Protein AF-A0A086K484-F1 (afdb_monomer_lite)

Foldseek 3Di:
DDDDDDDPPPPPDPDDDPVDPLSCVVVDDPVCVVVVVVVVVVVVVVVVVCVVVVPPDPPPDDPLVVVVVVDPDVVVSVVVVVVVVVVVVVVVVVVVVVVVCVDPPDPPVVVVVVVVVVVVVVVVVVVVVVVVVVVVVVVVVVVCVVPPDPPVPDPPDD

Sequence (158 aa):
MQALRRGAAIPSRLLPRRDSWMSLAPFVAPNNAAAWRKLRDGAQEVQTVIERQSTPGKPQQIDWAKWESQIAHKDILNCLKTFYTNQVQILDRALGALETAKTPAPCEGAEKGWALFDAALSACAKSVEKSEELLSNGARALWVSCSNPPVWKVNTNE

InterPro domains:
  IPR036228 ATP synthase, F0 complex, subunit D superfamily, mitochondrial [G3DSA:6.10.280.70] (12-140)
  IPR036228 ATP synthase, F0 complex, subunit D superfamily, mitochondrial [SSF161065] (20-87)

pLDDT: mean 72.72, std 15.93, range [29.75, 91.12]

Secondary structure (DSSP, 8-state):
-----------S--S--TT-GGGGGGG--GGGHHHHHHHHHHHHHHHHHHHHHHS-PPP----HHHHHHH-S-HHHHHHHHHHHHHHHHHHHHHHHHHHHH-S----HHHHHHHHHHHHHHHHHHHHHHHHHHHHHHHHHHHHHHHHSPPGGG-----

Organism: NCBI:txid1130820

Radius of gyration: 33.29 Å; chains: 1; bounding box: 82×36×101 Å

Structure (mmCIF, N/CA/C/O backbone):
data_AF-A0A086K484-F1
#
_entry.id   AF-A0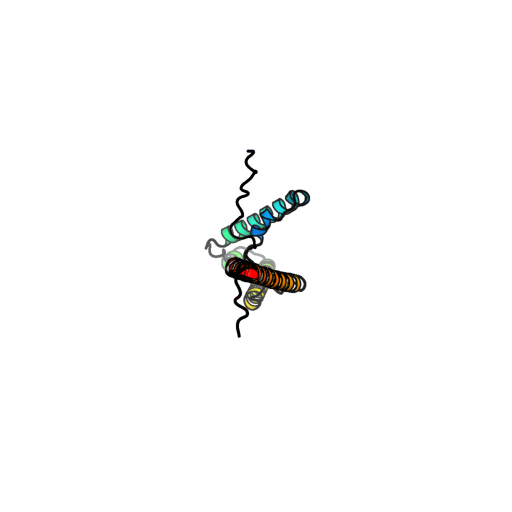A086K484-F1
#
loop_
_atom_site.group_PDB
_atom_site.id
_atom_site.type_symbol
_atom_site.label_atom_id
_atom_site.label_alt_id
_atom_site.label_comp_id
_atom_site.label_asym_id
_atom_site.label_entity_id
_atom_site.label_seq_id
_atom_site.pdbx_PDB_ins_code
_atom_site.Cartn_x
_atom_site.Cartn_y
_atom_site.Cartn_z
_atom_site.occupancy
_atom_site.B_iso_or_equiv
_atom_site.auth_seq_id
_atom_site.auth_comp_id
_atom_site.auth_asym_id
_atom_site.auth_atom_id
_atom_site.pdbx_PDB_model_num
ATOM 1 N N . MET A 1 1 ? 52.200 2.742 -14.129 1.00 34.19 1 MET A N 1
ATOM 2 C CA . MET A 1 1 ?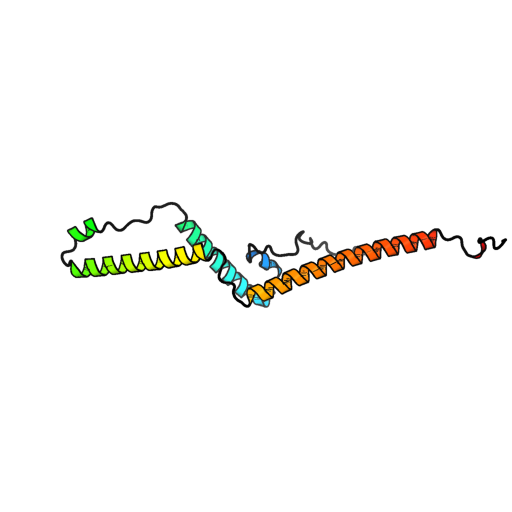 51.015 1.869 -13.995 1.00 34.19 1 MET A CA 1
ATOM 3 C C . MET A 1 1 ? 50.210 2.297 -12.776 1.00 34.19 1 MET A C 1
ATOM 5 O O . MET A 1 1 ? 50.541 1.904 -11.668 1.00 34.19 1 MET A O 1
ATOM 9 N N . GLN A 1 2 ? 49.212 3.163 -12.961 1.00 29.75 2 GLN A N 1
ATOM 10 C CA . GLN A 1 2 ? 48.283 3.556 -11.897 1.00 29.75 2 GLN A CA 1
ATOM 11 C C . GLN A 1 2 ? 46.998 2.744 -12.054 1.00 29.75 2 GLN A C 1
ATOM 13 O O . GLN A 1 2 ? 46.338 2.819 -13.088 1.00 29.75 2 GLN A O 1
ATOM 18 N N . ALA A 1 3 ? 46.683 1.939 -11.041 1.00 33.41 3 ALA A N 1
ATOM 19 C CA . ALA A 1 3 ? 45.469 1.142 -10.986 1.00 33.41 3 ALA A CA 1
ATOM 20 C C . ALA A 1 3 ? 44.237 2.061 -10.934 1.00 33.41 3 ALA A C 1
ATOM 22 O O . ALA A 1 3 ? 44.087 2.890 -10.031 1.00 33.41 3 ALA A O 1
ATOM 23 N N . LEU A 1 4 ? 43.360 1.917 -11.927 1.00 38.34 4 LEU A N 1
ATOM 24 C CA . LEU A 1 4 ? 42.077 2.601 -11.987 1.00 38.34 4 LEU A CA 1
ATOM 25 C C . LEU A 1 4 ? 41.145 2.057 -10.895 1.00 38.34 4 LEU A C 1
ATOM 27 O O . LEU A 1 4 ? 40.690 0.920 -10.909 1.00 38.34 4 LEU A O 1
ATOM 31 N N . ARG A 1 5 ? 40.939 2.940 -9.923 1.00 37.62 5 ARG A N 1
ATOM 32 C CA . ARG A 1 5 ? 39.839 3.101 -8.969 1.00 37.62 5 ARG A CA 1
ATOM 33 C C . ARG A 1 5 ? 38.581 2.225 -9.133 1.00 37.62 5 ARG A C 1
ATOM 35 O O . ARG A 1 5 ? 37.921 2.243 -10.161 1.00 37.62 5 ARG A O 1
ATOM 42 N N . ARG A 1 6 ? 38.137 1.774 -7.948 1.00 36.00 6 ARG A N 1
ATOM 43 C CA . ARG A 1 6 ? 36.746 1.662 -7.454 1.00 36.00 6 ARG A CA 1
ATOM 44 C C . ARG A 1 6 ? 35.878 0.570 -8.084 1.00 36.00 6 ARG A C 1
ATOM 46 O O . ARG A 1 6 ? 35.074 0.820 -8.972 1.00 36.00 6 ARG A O 1
ATOM 53 N N . GLY A 1 7 ? 35.902 -0.595 -7.439 1.00 33.97 7 GLY A N 1
ATOM 54 C CA . GLY A 1 7 ? 34.720 -1.445 -7.350 1.00 33.97 7 GLY A CA 1
ATOM 55 C C . GLY A 1 7 ? 33.635 -0.727 -6.545 1.00 33.97 7 GLY A C 1
ATOM 56 O O . GLY A 1 7 ? 33.612 -0.797 -5.319 1.00 33.97 7 GLY A O 1
ATOM 57 N N . ALA A 1 8 ? 32.749 -0.007 -7.230 1.00 37.19 8 ALA A N 1
ATOM 58 C CA . ALA A 1 8 ? 31.399 0.161 -6.722 1.00 37.19 8 ALA A CA 1
ATOM 59 C C . ALA A 1 8 ? 30.748 -1.218 -6.845 1.00 37.19 8 ALA A C 1
ATOM 61 O O . ALA A 1 8 ? 30.599 -1.726 -7.955 1.00 37.19 8 ALA A O 1
ATOM 62 N N . ALA A 1 9 ? 30.444 -1.860 -5.717 1.00 38.78 9 ALA A N 1
ATOM 63 C CA . ALA A 1 9 ? 29.639 -3.070 -5.713 1.00 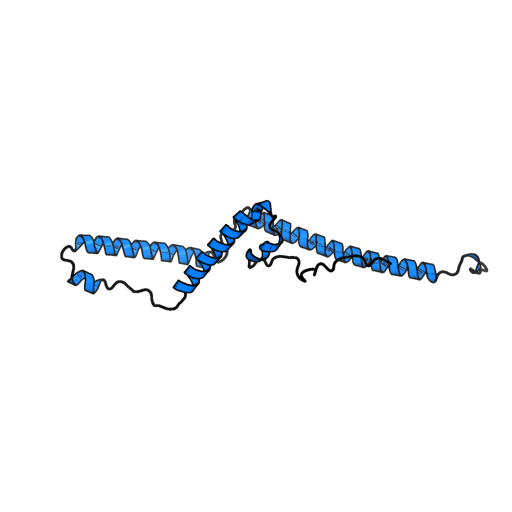38.78 9 ALA A CA 1
ATOM 64 C C . ALA A 1 9 ? 28.309 -2.729 -6.395 1.00 38.78 9 ALA A C 1
ATOM 66 O O . ALA A 1 9 ? 27.491 -2.006 -5.831 1.00 38.78 9 ALA A O 1
ATOM 67 N N . ILE A 1 10 ? 28.140 -3.171 -7.641 1.00 41.28 10 ILE A N 1
ATOM 68 C CA . ILE A 1 10 ? 26.894 -3.016 -8.383 1.00 41.28 10 ILE A CA 1
ATOM 69 C C . ILE A 1 10 ? 25.887 -3.910 -7.652 1.00 41.28 10 ILE A C 1
ATOM 71 O O . ILE A 1 10 ? 26.083 -5.129 -7.634 1.00 41.28 10 ILE A O 1
ATOM 75 N N . PRO A 1 11 ? 24.856 -3.358 -6.988 1.00 42.22 11 PRO A N 1
ATOM 76 C CA . PRO A 1 11 ? 23.845 -4.188 -6.354 1.00 42.22 11 PRO A CA 1
ATOM 77 C C . PRO A 1 11 ? 23.204 -5.055 -7.440 1.00 42.22 11 PRO A C 1
ATOM 79 O O . PRO A 1 11 ? 22.732 -4.550 -8.456 1.00 42.22 11 PRO A O 1
ATOM 82 N N . SER A 1 12 ? 23.199 -6.370 -7.225 1.00 49.28 12 SER A N 1
ATOM 83 C CA . SER A 1 12 ? 22.794 -7.403 -8.191 1.00 49.28 12 SER A CA 1
ATOM 84 C C . SER A 1 12 ? 21.322 -7.339 -8.632 1.00 49.28 12 SER A C 1
ATOM 86 O O . SER A 1 12 ? 20.879 -8.165 -9.428 1.00 49.28 12 SER A O 1
ATOM 88 N N . ARG A 1 13 ? 20.556 -6.346 -8.164 1.00 44.47 13 ARG A N 1
ATOM 89 C CA . ARG A 1 13 ? 19.241 -5.961 -8.690 1.00 44.47 13 ARG A CA 1
ATOM 90 C C . ARG A 1 13 ? 19.094 -4.441 -8.631 1.00 44.47 13 ARG A C 1
ATOM 92 O O . ARG A 1 13 ? 18.925 -3.877 -7.556 1.00 44.47 13 ARG A O 1
ATOM 99 N N . LEU A 1 14 ? 19.130 -3.793 -9.795 1.00 53.31 14 LEU A N 1
ATOM 100 C CA . LEU A 1 14 ? 18.979 -2.337 -9.946 1.00 53.31 14 LEU A CA 1
ATOM 101 C C . LEU A 1 14 ? 17.518 -1.860 -9.915 1.00 53.31 14 LEU A C 1
ATOM 103 O O . LEU A 1 14 ? 17.268 -0.663 -10.018 1.00 53.31 14 LEU A O 1
ATOM 107 N N . LEU A 1 15 ? 16.553 -2.774 -9.787 1.00 52.97 15 LEU A N 1
ATOM 108 C CA . LEU A 1 15 ? 15.135 -2.452 -9.901 1.00 52.97 15 LEU A CA 1
ATOM 109 C C . LEU A 1 15 ? 14.405 -2.730 -8.577 1.00 52.97 15 LEU A C 1
ATOM 111 O O . LEU A 1 15 ? 14.468 -3.861 -8.079 1.00 52.97 15 LEU A O 1
ATOM 115 N N . PRO A 1 16 ? 13.719 -1.721 -8.005 1.00 52.59 16 PRO A N 1
ATOM 116 C CA . PRO A 1 16 ? 12.845 -1.885 -6.848 1.00 52.59 16 PRO A CA 1
ATOM 117 C C . PRO A 1 16 ? 11.811 -2.988 -7.092 1.00 52.59 16 PRO A C 1
ATOM 119 O O . PRO A 1 16 ? 11.239 -3.084 -8.179 1.00 52.59 16 PRO A O 1
ATOM 122 N N . ARG A 1 17 ? 11.535 -3.816 -6.078 1.00 56.00 17 ARG A N 1
ATOM 123 C CA . ARG A 1 17 ? 10.380 -4.726 -6.137 1.00 56.00 17 ARG A CA 1
ATOM 124 C C . ARG A 1 17 ? 9.104 -3.896 -6.005 1.00 56.00 17 ARG A C 1
ATOM 126 O O . ARG A 1 17 ? 9.039 -3.036 -5.127 1.00 56.00 17 ARG A O 1
ATOM 133 N N . ARG A 1 18 ? 8.081 -4.204 -6.814 1.00 57.88 18 ARG A N 1
ATOM 134 C CA . ARG A 1 18 ? 6.734 -3.602 -6.707 1.00 57.88 18 ARG A CA 1
ATOM 135 C C . ARG A 1 18 ? 6.149 -3.717 -5.294 1.00 57.88 18 ARG A C 1
ATOM 137 O O . ARG A 1 18 ? 5.420 -2.832 -4.867 1.00 57.88 18 ARG A O 1
ATOM 144 N N . ASP A 1 19 ? 6.531 -4.763 -4.567 1.00 58.59 19 ASP A N 1
ATOM 145 C CA . ASP A 1 19 ? 5.937 -5.130 -3.278 1.00 58.59 19 ASP A CA 1
ATOM 146 C C . ASP A 1 19 ? 6.404 -4.261 -2.100 1.00 58.59 19 ASP A C 1
ATOM 148 O O . ASP A 1 19 ? 5.792 -4.285 -1.036 1.00 58.59 19 ASP A O 1
ATOM 152 N N . SER A 1 20 ? 7.499 -3.501 -2.241 1.00 64.12 20 SER A N 1
ATOM 153 C CA . SER A 1 20 ? 7.997 -2.668 -1.143 1.00 64.12 20 SER A CA 1
ATOM 154 C C . SER A 1 20 ? 8.675 -1.399 -1.637 1.00 64.12 20 SER A C 1
ATOM 156 O O . SER A 1 20 ? 9.816 -1.400 -2.112 1.00 64.12 20 SER A O 1
ATOM 158 N N . TRP A 1 21 ? 7.989 -0.277 -1.424 1.00 72.12 21 TRP A N 1
ATOM 159 C CA . TRP A 1 21 ? 8.514 1.062 -1.678 1.00 72.12 21 TRP A CA 1
ATOM 160 C C . TRP A 1 21 ? 9.724 1.403 -0.792 1.00 72.12 21 TRP A C 1
ATOM 162 O O . TRP A 1 21 ? 10.497 2.288 -1.141 1.00 72.12 21 TRP A O 1
ATOM 172 N N . MET A 1 22 ? 9.970 0.665 0.300 1.00 72.62 22 MET A N 1
ATOM 173 C CA . MET A 1 22 ? 11.165 0.835 1.142 1.00 72.62 22 MET A CA 1
ATOM 174 C C . MET A 1 22 ? 12.474 0.556 0.384 1.00 72.62 22 MET A C 1
ATOM 176 O O . MET A 1 22 ? 13.528 1.080 0.749 1.00 72.62 22 MET A O 1
ATOM 180 N N . SER A 1 23 ? 12.412 -0.208 -0.713 1.00 70.81 23 SER A N 1
ATOM 181 C CA . SER A 1 23 ? 13.554 -0.456 -1.602 1.00 70.81 23 SER A CA 1
ATOM 182 C C . SER A 1 23 ? 13.993 0.772 -2.418 1.00 70.81 23 SER A C 1
ATOM 184 O O . SER A 1 23 ? 15.033 0.727 -3.070 1.00 70.81 23 SER A O 1
ATOM 186 N N . LEU A 1 24 ? 13.263 1.893 -2.333 1.00 75.12 24 LEU A N 1
ATOM 187 C CA . LEU A 1 24 ? 13.608 3.159 -2.988 1.00 75.12 24 LEU A CA 1
ATOM 188 C C . LEU A 1 24 ? 14.687 3.968 -2.253 1.00 75.12 24 LEU A C 1
ATOM 190 O O . LEU A 1 24 ? 15.156 4.973 -2.784 1.00 75.12 24 LEU A O 1
ATOM 194 N N . ALA A 1 25 ? 15.127 3.529 -1.068 1.00 77.19 25 ALA A N 1
ATOM 195 C CA . ALA A 1 25 ? 16.150 4.217 -0.276 1.00 77.19 25 ALA A CA 1
ATOM 196 C C . ALA A 1 25 ? 17.432 4.607 -1.052 1.00 77.19 25 ALA A C 1
ATOM 198 O O . ALA A 1 25 ? 17.932 5.706 -0.805 1.00 77.19 25 ALA A O 1
ATOM 199 N N . PRO A 1 26 ? 17.960 3.793 -1.993 1.00 77.19 26 PRO A N 1
ATOM 200 C CA . PRO A 1 26 ? 19.151 4.147 -2.772 1.00 77.19 26 PRO A CA 1
ATOM 201 C C . PRO A 1 26 ? 18.943 5.295 -3.771 1.00 77.19 26 PRO A C 1
ATOM 203 O O . PRO A 1 26 ? 19.917 5.901 -4.206 1.00 77.19 26 PRO A O 1
ATOM 206 N N . PHE A 1 27 ? 17.696 5.600 -4.141 1.00 76.50 27 PHE A N 1
ATOM 207 C CA . PHE A 1 27 ? 17.356 6.607 -5.154 1.00 76.50 27 PHE A CA 1
ATOM 208 C C . PHE A 1 27 ? 17.026 7.978 -4.550 1.00 76.50 27 PHE A C 1
ATOM 210 O O . PHE A 1 27 ? 16.693 8.925 -5.264 1.00 76.50 27 PHE A O 1
ATOM 217 N N . VAL A 1 28 ? 17.111 8.105 -3.226 1.00 79.12 28 VAL A N 1
ATOM 218 C CA . VAL A 1 28 ? 16.802 9.346 -2.520 1.00 79.12 28 VAL A CA 1
ATOM 219 C C . VAL A 1 28 ? 17.985 10.301 -2.621 1.00 79.12 28 VAL A C 1
ATOM 221 O O . VAL A 1 28 ? 19.054 10.059 -2.063 1.00 79.12 28 VAL A O 1
ATOM 224 N N . ALA A 1 29 ? 17.774 11.428 -3.301 1.00 82.69 29 ALA A N 1
ATOM 225 C CA . ALA A 1 29 ? 18.743 12.515 -3.344 1.00 82.69 29 ALA A CA 1
ATOM 226 C C . ALA A 1 29 ? 19.022 13.072 -1.929 1.00 82.69 29 ALA A C 1
ATOM 228 O O . ALA A 1 29 ? 18.107 13.124 -1.100 1.00 82.69 29 ALA A O 1
ATOM 229 N N . PRO A 1 30 ? 20.242 13.568 -1.647 1.00 78.75 30 PRO A N 1
ATOM 230 C CA . PRO A 1 30 ? 20.615 14.077 -0.323 1.00 78.75 30 PRO A CA 1
ATOM 231 C C . PRO A 1 30 ? 19.701 15.209 0.176 1.00 78.75 30 PRO A C 1
ATOM 233 O O . PRO A 1 30 ? 19.410 15.273 1.369 1.00 78.75 30 PRO A O 1
ATOM 236 N N . ASN A 1 31 ? 19.156 16.027 -0.731 1.00 83.19 31 ASN A N 1
ATOM 237 C CA . ASN A 1 31 ? 18.203 17.099 -0.408 1.00 83.19 31 ASN A CA 1
ATOM 238 C C . ASN A 1 31 ? 16.872 16.570 0.161 1.00 83.19 31 ASN A C 1
ATOM 240 O O . ASN A 1 31 ? 16.238 17.233 0.976 1.00 83.19 31 ASN A O 1
ATOM 244 N N . ASN A 1 32 ? 16.473 15.353 -0.219 1.00 82.62 32 ASN A N 1
ATOM 245 C CA . ASN A 1 32 ? 15.211 14.728 0.189 1.00 82.62 32 ASN A CA 1
ATOM 246 C C . ASN A 1 32 ? 15.395 13.708 1.324 1.00 82.62 32 ASN A C 1
ATOM 248 O O . ASN A 1 32 ? 14.428 13.085 1.767 1.00 82.62 32 ASN A O 1
ATOM 252 N N . ALA A 1 33 ? 16.620 13.546 1.837 1.00 81.44 33 ALA A N 1
ATOM 253 C CA . ALA A 1 33 ? 16.937 12.555 2.861 1.00 81.44 33 ALA A CA 1
ATOM 254 C C . ALA A 1 33 ? 16.131 12.758 4.157 1.00 81.44 33 ALA A C 1
ATOM 256 O O . ALA A 1 33 ? 15.754 11.784 4.806 1.00 81.44 33 ALA A O 1
ATOM 257 N N . ALA A 1 34 ? 15.829 14.006 4.531 1.00 84.12 34 ALA A N 1
ATOM 258 C CA . ALA A 1 34 ? 15.023 14.306 5.715 1.00 84.12 34 ALA A CA 1
ATOM 259 C C . ALA A 1 34 ? 13.552 13.880 5.554 1.00 84.12 34 ALA A C 1
ATOM 261 O O . ALA A 1 34 ? 12.987 13.284 6.469 1.00 84.12 34 ALA A O 1
ATOM 262 N N . ALA A 1 35 ? 12.951 14.135 4.388 1.00 83.44 35 ALA A N 1
ATOM 263 C CA . ALA A 1 35 ? 11.585 13.707 4.081 1.00 83.44 35 ALA A CA 1
ATOM 264 C C . ALA A 1 35 ? 11.481 12.175 4.011 1.00 83.44 35 ALA A C 1
ATOM 266 O O . ALA A 1 35 ? 10.530 11.591 4.524 1.00 83.44 35 ALA A O 1
ATOM 267 N N . TRP A 1 36 ? 12.503 11.518 3.455 1.00 85.19 36 TRP A N 1
ATOM 268 C CA . TRP A 1 36 ? 12.574 10.061 3.392 1.00 85.19 36 TRP A CA 1
ATOM 269 C C . TRP A 1 36 ? 12.662 9.392 4.767 1.00 85.19 36 TRP A C 1
ATOM 271 O O . TRP A 1 36 ? 12.026 8.362 4.977 1.00 85.19 36 TRP A O 1
ATOM 281 N N . ARG A 1 37 ? 13.424 9.963 5.712 1.00 85.44 37 ARG A N 1
ATOM 282 C CA . ARG A 1 37 ? 13.467 9.449 7.093 1.00 85.44 37 ARG A CA 1
ATOM 283 C C . ARG A 1 37 ? 12.089 9.517 7.741 1.00 85.44 37 ARG A C 1
ATOM 285 O O . ARG A 1 37 ? 11.588 8.482 8.144 1.00 85.44 37 ARG A O 1
ATOM 292 N N . LYS A 1 38 ? 11.424 10.677 7.693 1.00 87.06 38 LYS A N 1
ATOM 293 C CA . LYS A 1 38 ? 10.065 10.841 8.242 1.00 87.06 38 LYS A CA 1
ATOM 294 C C . LYS A 1 38 ? 9.061 9.844 7.658 1.00 87.06 38 LYS A C 1
ATOM 296 O O . LYS A 1 38 ? 8.265 9.278 8.395 1.00 87.06 38 LYS A O 1
ATOM 301 N N . LEU A 1 39 ? 9.105 9.623 6.342 1.00 85.69 39 LEU A N 1
ATOM 302 C CA . LEU A 1 39 ? 8.248 8.637 5.678 1.00 85.69 39 LEU A CA 1
ATOM 303 C C . LEU A 1 39 ? 8.530 7.216 6.163 1.00 85.69 39 LEU A C 1
ATOM 305 O O . LEU A 1 39 ? 7.598 6.465 6.434 1.00 85.69 39 LEU A O 1
ATOM 309 N N . ARG A 1 40 ? 9.808 6.845 6.279 1.00 86.50 40 ARG A N 1
ATOM 310 C CA . ARG A 1 40 ? 10.212 5.529 6.780 1.00 86.50 40 ARG A CA 1
ATOM 311 C C . ARG A 1 40 ? 9.795 5.328 8.233 1.00 86.50 40 ARG A C 1
ATOM 313 O O . ARG A 1 40 ? 9.261 4.273 8.549 1.00 86.50 40 ARG A O 1
ATOM 320 N N . ASP A 1 41 ? 10.015 6.331 9.074 1.00 86.81 41 ASP A N 1
ATOM 321 C CA . ASP A 1 41 ? 9.688 6.285 10.496 1.00 86.81 41 ASP A CA 1
ATOM 322 C C . ASP A 1 41 ? 8.172 6.122 10.678 1.00 86.81 41 ASP A C 1
ATOM 324 O O . ASP A 1 41 ? 7.739 5.185 11.341 1.00 86.81 41 ASP A O 1
ATOM 328 N N . GLY A 1 42 ? 7.356 6.919 9.975 1.00 85.12 42 GLY A N 1
ATOM 329 C CA . GLY A 1 42 ? 5.895 6.779 10.007 1.00 85.12 42 GLY A CA 1
ATOM 330 C C . GLY A 1 42 ? 5.400 5.433 9.463 1.00 85.12 42 GLY A C 1
ATOM 331 O O . GLY A 1 42 ? 4.468 4.840 10.001 1.00 85.12 42 GLY A O 1
ATOM 332 N N . ALA A 1 43 ? 6.046 4.896 8.426 1.00 83.94 43 ALA A N 1
ATOM 333 C CA . ALA A 1 43 ? 5.721 3.568 7.909 1.00 83.94 43 ALA A CA 1
ATOM 334 C C . ALA A 1 43 ? 6.050 2.455 8.907 1.00 83.94 43 ALA A C 1
ATOM 336 O O . ALA A 1 43 ? 5.287 1.502 9.057 1.00 83.94 43 ALA A O 1
ATOM 337 N N . GLN A 1 44 ? 7.182 2.583 9.596 1.00 85.12 44 GLN A N 1
ATOM 338 C CA . GLN A 1 44 ? 7.590 1.649 10.630 1.00 85.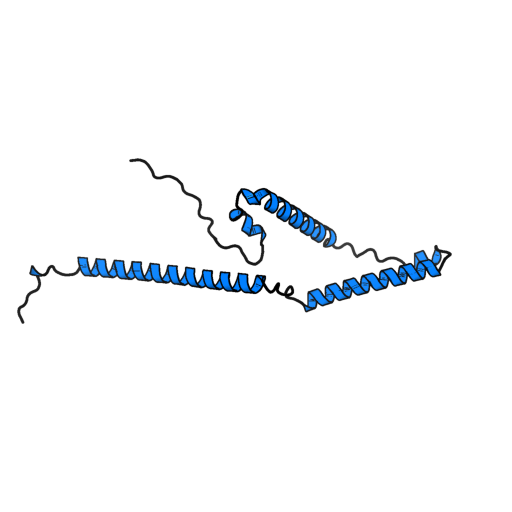12 44 GLN A CA 1
ATOM 339 C C . GLN A 1 44 ? 6.659 1.743 11.842 1.00 85.12 44 GLN A C 1
ATOM 341 O O . GLN A 1 44 ? 6.242 0.711 12.353 1.00 85.12 44 GLN A O 1
ATOM 346 N N . GLU A 1 45 ? 6.244 2.944 12.249 1.00 87.25 45 GLU A N 1
ATOM 347 C CA . GLU A 1 45 ? 5.232 3.142 13.291 1.00 87.25 45 GLU A CA 1
ATOM 348 C C . GLU A 1 45 ? 3.920 2.428 12.948 1.00 87.25 45 GLU A C 1
ATOM 350 O O . GLU A 1 45 ? 3.433 1.632 13.753 1.00 87.25 45 GLU A O 1
ATOM 355 N N . VAL A 1 46 ? 3.388 2.618 11.736 1.00 86.38 46 VAL A N 1
ATOM 356 C CA . VAL A 1 46 ? 2.176 1.918 11.276 1.00 86.38 46 VAL A CA 1
ATOM 357 C C . VAL A 1 46 ? 2.364 0.403 11.323 1.00 86.38 46 VAL A C 1
ATOM 359 O O . VAL A 1 46 ? 1.514 -0.300 11.868 1.00 86.38 46 VAL A O 1
ATOM 362 N N . GLN A 1 47 ? 3.495 -0.103 10.829 1.00 83.44 47 GLN A N 1
ATOM 363 C CA . GLN A 1 47 ? 3.804 -1.531 10.870 1.00 83.44 47 GLN A CA 1
ATOM 364 C C . GLN A 1 47 ? 3.843 -2.062 12.310 1.00 83.44 47 GLN A C 1
ATOM 366 O O . GLN A 1 47 ? 3.257 -3.103 12.595 1.00 83.44 47 GLN A O 1
ATOM 371 N N . THR A 1 48 ? 4.447 -1.323 13.247 1.00 86.75 48 THR A N 1
ATOM 372 C CA . THR A 1 48 ? 4.454 -1.726 14.660 1.00 86.75 48 THR A CA 1
ATOM 373 C C . THR A 1 48 ? 3.061 -1.715 15.287 1.00 86.75 48 THR A C 1
ATOM 375 O O . THR A 1 48 ? 2.775 -2.561 16.131 1.00 86.75 48 THR A O 1
ATOM 378 N N . VAL A 1 49 ? 2.177 -0.791 14.896 1.00 86.19 49 VAL A N 1
ATOM 379 C CA . VAL A 1 49 ? 0.783 -0.764 15.370 1.00 86.19 49 VAL A CA 1
ATOM 380 C C . VAL A 1 49 ? 0.023 -1.978 14.846 1.00 86.19 49 VAL A C 1
ATOM 382 O O . VAL A 1 49 ? -0.657 -2.643 15.627 1.00 86.19 49 VAL A O 1
ATOM 385 N N . ILE A 1 50 ? 0.192 -2.301 13.561 1.00 83.50 50 ILE A N 1
ATOM 386 C CA . ILE A 1 50 ? -0.402 -3.489 12.945 1.00 83.50 50 ILE A CA 1
ATOM 387 C C . ILE A 1 50 ? 0.082 -4.738 13.673 1.00 83.50 50 ILE A C 1
ATOM 389 O O . ILE A 1 50 ? -0.742 -5.513 14.139 1.00 83.50 50 ILE A O 1
ATOM 393 N N . GLU A 1 51 ? 1.390 -4.922 13.847 1.00 82.94 51 GLU A N 1
ATOM 394 C CA . GLU A 1 51 ? 1.951 -6.098 14.521 1.00 82.94 51 GLU A CA 1
ATOM 395 C C . GLU A 1 51 ? 1.458 -6.223 15.967 1.00 82.94 51 GLU A C 1
ATOM 397 O O . GLU A 1 51 ? 1.027 -7.300 16.379 1.00 82.94 51 GLU A O 1
ATOM 402 N N . ARG A 1 52 ? 1.416 -5.113 16.718 1.00 81.69 52 ARG A N 1
ATOM 403 C CA . ARG A 1 52 ? 0.872 -5.087 18.086 1.00 81.69 52 ARG A CA 1
ATOM 404 C C . ARG A 1 52 ? -0.587 -5.539 18.134 1.00 81.69 52 ARG A C 1
ATOM 406 O O . ARG A 1 52 ? -0.945 -6.297 19.033 1.00 81.69 52 ARG A O 1
ATOM 413 N N . GLN A 1 53 ? -1.408 -5.105 17.179 1.00 72.69 53 GLN A N 1
ATOM 414 C CA . GLN A 1 53 ? -2.827 -5.467 17.090 1.00 72.69 53 GLN A CA 1
ATOM 415 C C . GLN A 1 53 ? -3.078 -6.829 16.420 1.00 72.69 53 GLN A C 1
ATOM 417 O O . GLN A 1 53 ? -4.137 -7.414 16.623 1.00 72.69 53 GLN A O 1
ATOM 422 N N . SER A 1 54 ? -2.111 -7.352 15.662 1.00 64.56 54 SER A N 1
ATOM 423 C CA . SER A 1 54 ? -2.160 -8.676 15.019 1.00 64.56 54 SER A CA 1
ATOM 424 C C . SER A 1 54 ? -1.911 -9.814 16.010 1.00 64.56 54 SER A C 1
ATOM 426 O O . SER A 1 54 ? -2.257 -10.964 15.738 1.00 64.56 54 SER A O 1
ATOM 428 N N . THR A 1 55 ? -1.308 -9.516 17.166 1.00 59.81 55 THR A N 1
ATOM 429 C CA . THR A 1 55 ? -1.199 -10.466 18.278 1.00 59.81 55 THR A CA 1
ATOM 430 C C . THR A 1 55 ? -2.613 -10.890 18.697 1.00 59.81 55 THR A C 1
ATOM 432 O O . THR A 1 55 ? -3.432 -10.012 18.971 1.00 59.81 55 THR A O 1
ATOM 435 N N . PRO A 1 56 ? -2.936 -12.196 18.771 1.00 49.53 56 PRO A N 1
ATOM 436 C CA . PRO A 1 56 ? -4.305 -12.685 18.919 1.00 49.53 56 PRO A CA 1
ATOM 437 C C . PRO A 1 56 ? -4.803 -12.533 20.363 1.00 49.53 56 PRO A C 1
ATOM 439 O O . PRO A 1 56 ? -5.050 -13.505 21.072 1.00 49.53 56 PRO A O 1
ATOM 442 N N . GLY A 1 57 ? -4.964 -11.297 20.823 1.00 53.41 57 GLY A N 1
ATOM 443 C CA . GLY A 1 57 ? -5.903 -10.983 21.884 1.00 53.41 57 GLY A CA 1
ATOM 444 C C . GLY A 1 57 ? -7.271 -10.859 21.236 1.00 53.41 57 GLY A C 1
ATOM 445 O O . GLY A 1 57 ? -7.468 -9.979 20.402 1.00 53.41 57 GLY A O 1
ATOM 446 N N . LYS A 1 58 ? -8.222 -11.735 21.585 1.00 54.62 58 LYS A N 1
ATOM 447 C CA . LYS A 1 58 ? -9.627 -11.519 21.209 1.00 54.62 58 LYS A CA 1
ATOM 448 C C . LYS A 1 58 ? -9.986 -10.070 21.568 1.00 54.62 58 LYS A C 1
ATOM 450 O O . LYS A 1 58 ? -9.689 -9.679 22.702 1.00 54.62 58 LYS A O 1
ATOM 455 N N . PRO A 1 59 ? -10.581 -9.279 20.655 1.00 60.78 59 PRO A N 1
ATOM 456 C CA . PRO A 1 59 ? -11.024 -7.935 20.999 1.00 60.78 59 PRO A CA 1
ATOM 457 C C . PRO A 1 59 ? -11.878 -8.043 22.261 1.00 60.78 59 PRO A C 1
ATOM 459 O O . PRO A 1 59 ? -12.766 -8.897 22.326 1.00 60.78 59 PRO A O 1
ATOM 462 N N . GLN A 1 60 ? -11.552 -7.260 23.295 1.00 64.31 60 GLN A N 1
ATOM 463 C CA . GLN A 1 60 ? -12.331 -7.244 24.530 1.00 64.31 60 GLN A CA 1
ATOM 464 C C . GLN A 1 60 ? -13.741 -6.782 24.175 1.00 64.31 60 GLN A C 1
ATOM 466 O O . GLN A 1 60 ? -14.005 -5.594 23.996 1.00 64.31 60 GLN A O 1
ATOM 471 N N . GLN A 1 61 ? -14.634 -7.749 24.005 1.00 69.88 61 GLN A N 1
ATOM 472 C CA . GLN A 1 61 ? -16.025 -7.491 23.712 1.00 69.88 61 GLN A CA 1
ATOM 473 C C . GLN A 1 61 ? -16.633 -6.821 24.943 1.00 69.88 61 GLN A C 1
ATOM 475 O O . GLN A 1 61 ? -16.473 -7.300 26.067 1.00 69.88 61 GLN A O 1
ATOM 480 N N . ILE A 1 62 ? -17.287 -5.680 24.735 1.00 79.12 62 ILE A N 1
ATOM 481 C CA . ILE A 1 62 ? -17.932 -4.949 25.823 1.00 79.12 62 ILE A CA 1
ATOM 482 C C . ILE A 1 62 ? -19.069 -5.819 26.366 1.00 79.12 62 ILE A C 1
ATOM 484 O O . ILE A 1 62 ? -19.991 -6.180 25.634 1.00 79.12 62 ILE A O 1
ATOM 488 N N . ASP A 1 63 ? -19.006 -6.144 27.656 1.00 83.38 63 ASP A N 1
ATOM 489 C CA . ASP A 1 63 ? -20.066 -6.868 28.355 1.00 83.38 63 ASP A CA 1
ATOM 490 C C . ASP A 1 63 ? -21.222 -5.916 28.695 1.00 83.38 63 ASP A C 1
ATOM 492 O O . ASP A 1 63 ? -21.286 -5.319 29.772 1.00 83.38 63 ASP A O 1
ATOM 496 N N . TRP A 1 64 ? -22.129 -5.736 27.736 1.00 83.44 64 TRP A N 1
ATOM 497 C CA . TRP A 1 64 ? -23.285 -4.850 27.873 1.00 83.44 64 TRP A CA 1
ATOM 498 C C . TRP A 1 64 ? -24.231 -5.268 29.003 1.00 83.44 64 TRP A C 1
ATOM 500 O O . TRP A 1 64 ? -24.821 -4.392 29.628 1.00 83.44 64 TRP A O 1
ATOM 510 N N . ALA A 1 65 ? -24.335 -6.564 29.322 1.00 83.44 65 ALA A N 1
ATOM 511 C CA . ALA A 1 65 ? -25.222 -7.057 30.378 1.00 83.44 65 ALA A CA 1
ATOM 512 C C . ALA A 1 65 ? -24.755 -6.591 31.766 1.00 83.44 65 ALA A C 1
ATOM 514 O O . ALA A 1 65 ? -25.556 -6.153 32.597 1.00 83.44 65 ALA A O 1
ATOM 515 N N . LYS A 1 66 ? -23.437 -6.591 31.998 1.00 85.56 66 LYS A N 1
ATOM 516 C CA . LYS A 1 66 ? -22.851 -6.029 33.219 1.00 85.56 66 LYS A CA 1
ATOM 517 C C . LYS A 1 66 ? -23.152 -4.534 33.357 1.00 85.56 66 LYS A C 1
ATOM 519 O O . LYS A 1 66 ? -23.589 -4.097 34.421 1.00 85.56 66 LYS A O 1
ATOM 524 N N . TRP A 1 67 ? -22.974 -3.751 32.296 1.00 83.31 67 TRP A N 1
ATOM 525 C CA . TRP A 1 67 ? -23.227 -2.303 32.330 1.00 83.31 67 TRP A CA 1
ATOM 526 C C . TRP A 1 67 ? -24.715 -1.959 32.448 1.00 83.31 67 TRP A C 1
ATOM 528 O O . TRP A 1 67 ? -25.072 -1.017 33.159 1.00 83.31 67 TRP A O 1
ATOM 538 N N . GLU A 1 68 ? -25.589 -2.770 31.848 1.00 84.19 68 GLU A N 1
ATOM 539 C CA . GLU A 1 68 ? -27.041 -2.687 32.026 1.00 84.19 68 GLU A CA 1
ATOM 540 C C . GLU A 1 68 ? -27.450 -2.918 33.483 1.00 84.19 68 GLU A C 1
ATOM 542 O O . GLU A 1 68 ? -28.404 -2.293 33.934 1.00 84.19 68 GLU A O 1
ATOM 547 N N . SER A 1 69 ? -26.721 -3.725 34.258 1.00 83.38 69 SER A N 1
ATOM 548 C CA . SER A 1 69 ? -27.008 -3.922 35.688 1.00 83.38 69 SER A CA 1
ATOM 549 C C . SER A 1 69 ? -26.498 -2.790 36.595 1.00 83.38 69 SER A C 1
ATOM 551 O O . SER A 1 69 ? -27.094 -2.526 37.636 1.00 83.38 69 SER A O 1
ATOM 553 N N . GLN A 1 70 ? -25.424 -2.095 36.201 1.00 83.50 70 GLN A N 1
ATOM 554 C CA . GLN A 1 70 ? -24.732 -1.109 37.047 1.00 83.50 70 GLN A CA 1
ATOM 555 C C . GLN A 1 70 ? -25.176 0.338 36.806 1.00 83.50 70 GLN A C 1
ATOM 557 O O . GLN A 1 70 ? -25.076 1.171 37.705 1.00 83.50 70 GLN A O 1
ATOM 562 N N . ILE A 1 71 ? -25.668 0.660 35.607 1.00 79.75 71 ILE A N 1
ATOM 563 C CA . ILE A 1 71 ? -26.040 2.031 35.243 1.00 79.75 71 ILE A CA 1
ATOM 564 C C . ILE A 1 71 ? -27.545 2.236 35.446 1.00 79.75 71 ILE A C 1
ATOM 566 O O . ILE A 1 71 ? -28.377 1.544 34.851 1.00 79.75 71 ILE A O 1
ATOM 570 N N . ALA A 1 72 ? -27.902 3.218 36.278 1.00 77.81 72 ALA A N 1
ATOM 571 C CA . ALA A 1 72 ? -29.293 3.587 36.551 1.00 77.81 72 ALA A CA 1
ATOM 572 C C . ALA A 1 72 ? -29.969 4.265 35.341 1.00 77.81 72 ALA A C 1
ATOM 574 O O . ALA A 1 72 ? -31.132 3.992 35.047 1.00 77.81 72 ALA A O 1
ATOM 575 N N . HIS A 1 73 ? -29.232 5.098 34.596 1.00 83.38 73 HIS A N 1
ATOM 576 C CA . HIS A 1 73 ? -29.739 5.813 33.420 1.00 83.38 73 HIS A CA 1
ATOM 577 C C . HIS A 1 73 ? -29.683 4.948 32.154 1.00 83.38 73 HIS A C 1
ATOM 579 O O . HIS A 1 73 ? -28.670 4.902 31.453 1.00 83.38 73 HIS A O 1
ATOM 585 N N . LYS A 1 74 ? -30.795 4.271 31.849 1.00 83.94 74 LYS A N 1
ATOM 586 C CA . LYS A 1 74 ? -30.900 3.355 30.701 1.00 83.94 74 LYS A CA 1
ATOM 587 C C . LYS A 1 74 ? -30.792 4.053 29.344 1.00 83.94 74 LYS A C 1
ATOM 589 O O . LYS A 1 74 ? -30.229 3.475 28.420 1.00 83.94 74 LYS A O 1
ATOM 594 N N . ASP A 1 75 ? -31.244 5.300 29.235 1.00 84.75 75 ASP A N 1
ATOM 595 C CA . ASP A 1 75 ? -31.225 6.040 27.965 1.00 84.75 75 ASP A CA 1
ATOM 596 C C . ASP A 1 75 ? -29.800 6.349 27.495 1.00 84.75 75 ASP A C 1
ATOM 598 O O . ASP A 1 75 ? -29.462 6.139 26.333 1.00 84.75 75 ASP A O 1
ATOM 602 N N . ILE A 1 76 ? -28.923 6.762 28.415 1.00 84.69 76 ILE A N 1
ATOM 603 C CA . ILE A 1 76 ? -27.510 7.041 28.114 1.00 84.69 76 ILE A CA 1
ATOM 604 C C . ILE A 1 76 ? -26.800 5.759 27.675 1.00 84.69 76 ILE A C 1
ATOM 606 O O . ILE A 1 76 ? -26.038 5.760 26.708 1.00 84.69 76 ILE A O 1
ATOM 610 N N . LEU A 1 77 ? -27.080 4.651 28.360 1.00 86.19 77 LEU A N 1
ATOM 611 C CA . LEU A 1 77 ? -26.519 3.352 28.017 1.00 86.19 77 LEU A CA 1
ATOM 612 C C . LEU A 1 77 ? -26.980 2.877 26.632 1.00 86.19 77 LEU A C 1
ATOM 614 O O . LEU A 1 77 ? -26.163 2.398 25.848 1.00 86.19 77 LEU A O 1
ATOM 618 N N . ASN A 1 78 ? -28.258 3.063 26.302 1.00 86.94 78 ASN A N 1
ATOM 619 C CA . ASN A 1 78 ? -28.791 2.753 24.977 1.00 86.94 78 ASN A CA 1
ATOM 620 C C . ASN A 1 78 ? -28.166 3.634 23.885 1.00 86.94 78 ASN A C 1
ATOM 622 O O . ASN A 1 78 ? -27.801 3.118 22.826 1.00 86.94 78 ASN A O 1
ATOM 626 N N . CYS A 1 79 ? -27.960 4.930 24.138 1.00 88.00 79 CYS A N 1
ATOM 627 C CA . CYS A 1 79 ? -27.244 5.821 23.219 1.00 88.00 79 CYS A CA 1
ATOM 628 C C . CYS A 1 79 ? -25.792 5.368 22.991 1.00 88.00 79 CYS A C 1
ATOM 630 O O . CYS A 1 79 ? -25.324 5.324 21.856 1.00 88.00 79 CYS A O 1
ATOM 632 N N . LEU A 1 80 ? -25.081 4.960 24.044 1.00 87.75 80 LEU A N 1
ATOM 633 C CA . LEU A 1 80 ? -23.714 4.437 23.931 1.00 87.75 80 LEU A CA 1
ATOM 634 C C . LEU A 1 80 ? -23.660 3.108 23.165 1.00 87.75 80 LEU A C 1
ATOM 636 O O . LEU A 1 80 ? -22.790 2.915 22.316 1.00 87.75 80 LEU A O 1
ATOM 640 N N . LYS A 1 81 ? -24.611 2.206 23.423 1.00 88.62 81 LYS A N 1
ATOM 641 C CA . LYS A 1 81 ? -24.726 0.907 22.747 1.00 88.62 81 LYS A CA 1
ATOM 642 C C . LYS A 1 81 ? -25.025 1.072 21.258 1.00 88.62 81 LYS A C 1
ATOM 644 O O . LYS A 1 81 ? -24.381 0.442 20.419 1.00 88.62 81 LYS A O 1
ATOM 649 N N . THR A 1 82 ? -25.970 1.944 20.915 1.00 89.75 82 THR A N 1
ATOM 650 C CA . THR A 1 82 ? -26.312 2.264 19.519 1.00 89.75 82 THR A CA 1
ATOM 651 C C . THR A 1 82 ? -25.158 2.955 18.800 1.00 89.75 82 THR A C 1
ATOM 653 O O . THR A 1 82 ? -24.827 2.585 17.679 1.00 89.75 82 THR A O 1
ATOM 656 N N . PHE A 1 83 ? -24.462 3.885 19.454 1.00 91.12 83 PHE A N 1
ATOM 657 C CA . PHE A 1 83 ? -23.273 4.514 18.885 1.00 91.12 83 PHE A CA 1
ATOM 658 C C . PHE A 1 83 ? -22.153 3.505 18.604 1.00 91.12 83 PHE A C 1
ATOM 660 O O . PHE A 1 83 ? -21.646 3.451 17.485 1.00 91.12 83 PHE A O 1
ATOM 667 N N . TYR A 1 84 ? -21.808 2.662 19.581 1.00 89.81 84 TYR A N 1
ATOM 668 C CA . TYR A 1 84 ? -20.779 1.634 19.419 1.00 89.81 84 TYR A CA 1
ATOM 669 C C . TYR A 1 84 ? -21.123 0.647 18.298 1.00 89.81 84 TYR A C 1
ATOM 671 O O . TYR A 1 84 ? -20.293 0.371 17.435 1.00 89.81 84 TYR A O 1
ATOM 679 N N . THR A 1 85 ? -22.358 0.140 18.277 1.00 88.88 85 THR A N 1
ATOM 680 C CA . THR A 1 85 ? -22.808 -0.802 17.239 1.00 88.88 85 THR A CA 1
ATOM 681 C C . THR A 1 85 ? -22.786 -0.168 15.850 1.00 88.88 85 THR A C 1
ATOM 683 O O . THR A 1 85 ? -22.316 -0.804 14.911 1.00 88.88 85 THR A O 1
ATOM 686 N N . ASN A 1 86 ? -23.191 1.099 15.721 1.00 90.19 86 ASN A N 1
ATOM 687 C CA . ASN A 1 86 ? -23.086 1.839 14.464 1.00 90.19 86 ASN A CA 1
ATOM 688 C C . ASN A 1 86 ? -21.625 2.012 14.020 1.00 90.19 86 ASN A C 1
ATOM 690 O O . ASN A 1 86 ? -21.318 1.818 12.847 1.00 90.19 86 ASN A O 1
ATOM 694 N N . GLN A 1 87 ? -20.710 2.343 14.936 1.00 87.88 87 GLN A N 1
ATOM 695 C CA . GLN A 1 87 ? -19.287 2.474 14.612 1.00 87.88 87 GLN A CA 1
ATOM 696 C C . GLN A 1 87 ? -18.667 1.148 14.167 1.00 87.88 87 GLN A C 1
ATOM 698 O O . GLN A 1 87 ? -17.958 1.122 13.164 1.00 87.88 87 GLN A O 1
ATOM 703 N N . VAL A 1 88 ? -18.9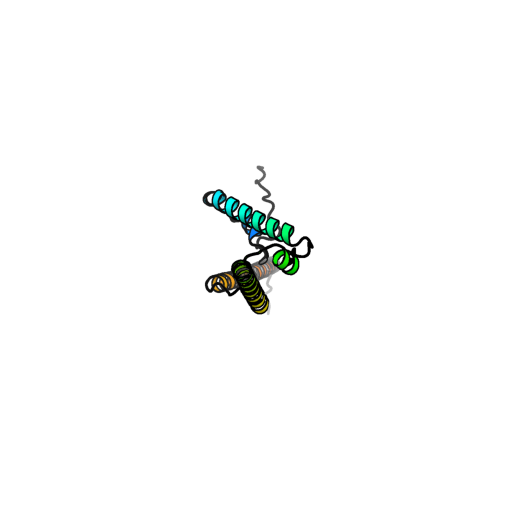69 0.048 14.861 1.00 86.56 88 VAL A N 1
ATOM 704 C CA . VAL A 1 88 ? -18.505 -1.293 14.475 1.00 86.56 88 VAL A CA 1
ATOM 705 C C . VAL A 1 88 ? -19.041 -1.663 13.094 1.00 86.56 88 VAL A C 1
ATOM 707 O O . VAL A 1 88 ? -18.266 -2.061 12.236 1.00 86.56 88 VAL A O 1
ATOM 710 N N . GLN A 1 89 ? -20.325 -1.419 12.815 1.00 87.12 89 GLN A N 1
ATOM 711 C CA . GLN A 1 89 ? -20.903 -1.672 11.490 1.00 87.12 89 GLN A CA 1
ATOM 712 C C . GLN A 1 89 ? -20.255 -0.841 10.374 1.00 87.12 89 GLN A C 1
ATOM 714 O O . GLN A 1 89 ? -20.106 -1.328 9.253 1.00 87.12 89 GLN A O 1
ATOM 719 N N . ILE A 1 90 ? -19.886 0.415 10.645 1.00 86.75 90 ILE A N 1
ATOM 720 C CA . ILE A 1 90 ? -19.169 1.259 9.678 1.00 86.75 90 ILE A CA 1
ATOM 721 C C . ILE A 1 90 ? -17.776 0.684 9.405 1.00 86.75 90 ILE A C 1
ATOM 723 O O . ILE A 1 90 ? -17.372 0.608 8.246 1.00 86.75 90 ILE A O 1
ATOM 727 N N . LEU A 1 91 ? -17.064 0.255 10.450 1.00 84.62 91 LEU A N 1
ATOM 728 C CA . LEU A 1 91 ? -15.744 -0.361 10.321 1.00 84.62 91 LEU A CA 1
ATOM 729 C C . LEU A 1 91 ? -15.818 -1.699 9.577 1.00 84.62 91 LEU A C 1
ATOM 731 O O . LEU A 1 91 ? -15.046 -1.901 8.647 1.00 84.62 91 LEU A O 1
ATOM 735 N N . ASP A 1 92 ? -16.789 -2.555 9.894 1.00 83.56 92 ASP A N 1
ATOM 736 C CA . ASP A 1 92 ? -17.012 -3.829 9.202 1.00 83.56 92 ASP A CA 1
ATOM 737 C C . ASP A 1 92 ? -17.364 -3.616 7.726 1.00 83.56 92 ASP A C 1
ATOM 739 O O . ASP A 1 92 ? -16.869 -4.329 6.855 1.00 83.56 92 ASP A O 1
ATOM 743 N N . ARG A 1 93 ? -18.171 -2.595 7.407 1.00 83.12 93 ARG A N 1
ATOM 744 C CA . ARG A 1 93 ? -18.437 -2.210 6.012 1.00 83.12 93 ARG A CA 1
ATOM 745 C C . ARG A 1 93 ? -17.188 -1.701 5.305 1.00 83.12 93 ARG A C 1
ATOM 747 O O . ARG A 1 93 ? -17.004 -2.024 4.138 1.00 83.12 93 ARG A O 1
ATOM 754 N N . ALA A 1 94 ? -16.348 -0.915 5.974 1.00 77.88 94 ALA A N 1
ATOM 755 C CA . ALA A 1 94 ? -15.101 -0.418 5.399 1.00 77.88 94 ALA A CA 1
ATOM 756 C C . ALA A 1 94 ? -14.089 -1.552 5.168 1.00 77.88 94 ALA A C 1
ATOM 758 O O . ALA A 1 94 ? -13.449 -1.591 4.119 1.00 77.88 94 ALA A O 1
ATOM 759 N N . LEU A 1 95 ? -13.992 -2.505 6.100 1.00 77.25 95 LEU A N 1
ATOM 760 C CA . LEU A 1 95 ? -13.185 -3.717 5.954 1.00 77.25 95 LEU A CA 1
ATOM 761 C C . LEU A 1 95 ? -13.718 -4.607 4.829 1.00 77.25 95 LEU A C 1
ATOM 763 O O . LEU A 1 95 ? -12.956 -4.984 3.947 1.00 77.25 95 LEU A O 1
ATOM 767 N N . GLY A 1 96 ? -15.027 -4.862 4.781 1.00 74.38 96 GLY A N 1
ATOM 768 C CA . GLY A 1 96 ? -15.651 -5.615 3.692 1.00 74.38 96 GLY A CA 1
ATOM 769 C C . GLY A 1 96 ? -15.488 -4.931 2.330 1.00 74.38 96 GLY A C 1
ATOM 770 O O . GLY A 1 96 ? -15.222 -5.595 1.330 1.00 74.38 96 GLY A O 1
ATOM 771 N N . ALA A 1 97 ? -15.573 -3.599 2.271 1.00 70.50 97 ALA A N 1
ATOM 772 C CA . ALA A 1 97 ? -15.273 -2.821 1.068 1.00 70.50 97 ALA A CA 1
ATOM 773 C C . ALA A 1 97 ? -13.794 -2.941 0.657 1.00 70.50 97 ALA A C 1
ATOM 775 O O . ALA A 1 97 ? -13.497 -3.017 -0.529 1.00 70.50 97 ALA A O 1
ATOM 776 N N . LEU A 1 98 ? -12.866 -3.012 1.615 1.00 60.62 98 LEU A N 1
ATOM 777 C CA . LEU A 1 98 ? -11.438 -3.218 1.359 1.00 60.62 98 LEU A CA 1
ATOM 778 C C . LEU A 1 98 ? -11.137 -4.645 0.858 1.00 60.62 98 LEU A C 1
ATOM 780 O O . LEU A 1 98 ? -10.373 -4.826 -0.090 1.00 60.62 98 LEU A O 1
ATOM 784 N N . GLU A 1 99 ? -11.761 -5.6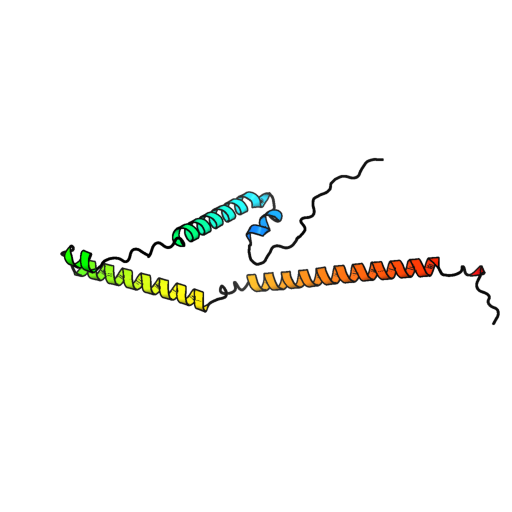60 1.457 1.00 64.19 99 GLU A N 1
ATOM 785 C CA . GLU A 1 99 ? -11.619 -7.066 1.057 1.00 64.19 99 GLU A CA 1
ATOM 786 C C . GLU A 1 99 ? -12.243 -7.347 -0.313 1.00 64.19 99 GLU A C 1
ATOM 788 O O . GLU A 1 99 ? -11.673 -8.084 -1.120 1.00 64.19 99 GLU A O 1
ATOM 793 N N . THR A 1 100 ? -13.395 -6.738 -0.600 1.00 61.28 100 THR A N 1
ATOM 794 C CA . THR A 1 100 ? -14.020 -6.791 -1.931 1.00 61.28 100 THR A CA 1
ATOM 795 C C . THR A 1 100 ? -13.243 -5.971 -2.953 1.00 61.28 100 THR A C 1
ATOM 797 O O . THR A 1 100 ? -13.172 -6.380 -4.111 1.00 61.28 100 THR A O 1
ATOM 800 N N . ALA A 1 101 ? -12.600 -4.876 -2.534 1.00 55.78 101 ALA A N 1
ATOM 801 C CA . ALA A 1 101 ? -11.750 -4.091 -3.411 1.00 55.78 101 ALA A CA 1
ATOM 802 C C . ALA A 1 101 ? -10.539 -4.886 -3.897 1.00 55.78 101 ALA A C 1
ATOM 804 O O . ALA A 1 101 ? -10.181 -4.659 -5.043 1.00 55.78 101 ALA A O 1
ATOM 805 N N . LYS A 1 102 ? -9.934 -5.794 -3.094 1.00 49.69 102 LYS A N 1
ATOM 806 C CA . LYS A 1 102 ? -8.819 -6.753 -3.401 1.00 49.69 102 LYS A CA 1
ATOM 807 C C . LYS A 1 102 ? -7.586 -6.219 -4.164 1.00 49.69 102 LYS A C 1
ATOM 809 O O . LYS A 1 102 ? -6.572 -6.894 -4.303 1.00 49.69 102 LYS A O 1
ATOM 814 N N . THR A 1 103 ? -7.671 -4.984 -4.600 1.00 48.72 103 THR A N 1
ATOM 815 C CA . THR A 1 103 ? -6.798 -4.145 -5.384 1.00 48.72 103 THR A CA 1
ATOM 816 C C . THR A 1 103 ? -7.079 -2.763 -4.807 1.00 48.72 103 THR A C 1
ATOM 818 O O . THR A 1 103 ? -8.237 -2.334 -4.816 1.00 48.72 103 THR A O 1
ATOM 821 N N . PRO A 1 104 ? -6.086 -2.093 -4.200 1.00 51.03 104 PRO A N 1
ATOM 822 C CA . PRO A 1 104 ? -6.287 -0.722 -3.754 1.00 51.03 104 PRO A CA 1
ATOM 823 C C . PRO A 1 104 ? -6.811 0.062 -4.954 1.00 51.03 104 PRO A C 1
ATOM 825 O O . PRO A 1 104 ? -6.263 -0.099 -6.047 1.00 51.03 104 PRO A O 1
ATOM 828 N N . ALA A 1 105 ? -7.889 0.832 -4.761 1.00 47.38 105 ALA A N 1
ATOM 829 C CA . ALA A 1 105 ? -8.456 1.659 -5.819 1.00 47.38 105 ALA A CA 1
ATOM 830 C C . ALA A 1 105 ? -7.292 2.360 -6.534 1.00 47.38 105 ALA A C 1
ATOM 832 O O . ALA A 1 105 ? -6.509 3.045 -5.862 1.00 47.38 105 ALA A O 1
ATOM 833 N N . PRO A 1 106 ? -7.085 2.097 -7.835 1.00 46.28 106 PRO A N 1
ATOM 834 C CA . PRO A 1 106 ? -5.904 2.575 -8.513 1.00 46.28 106 PRO A CA 1
ATOM 835 C C . PRO A 1 106 ? -5.923 4.093 -8.437 1.00 46.28 106 PRO A C 1
ATOM 837 O O . PRO A 1 106 ? -6.828 4.747 -8.950 1.00 46.28 106 PRO A O 1
ATOM 840 N N . CYS A 1 107 ? -4.930 4.678 -7.768 1.00 52.47 107 CYS A N 1
ATOM 841 C CA . CYS A 1 107 ? -4.660 6.089 -7.964 1.00 52.47 107 CYS A CA 1
ATOM 842 C C . CYS A 1 107 ? -4.436 6.248 -9.472 1.00 52.47 107 CYS A C 1
ATOM 844 O O . CYS A 1 107 ? -3.477 5.682 -9.990 1.00 52.47 107 CYS A O 1
ATOM 846 N N . GLU A 1 108 ? -5.293 6.981 -10.185 1.00 53.91 108 GLU A N 1
ATOM 847 C CA . GLU A 1 108 ? -5.237 7.092 -11.656 1.00 53.91 108 GLU A CA 1
ATOM 848 C C . GLU A 1 108 ? -3.854 7.547 -12.177 1.00 53.91 108 GLU A C 1
ATOM 850 O O . GLU A 1 108 ? -3.475 7.291 -13.321 1.00 53.91 108 GLU A O 1
ATOM 855 N N . GLY A 1 109 ? -3.061 8.213 -11.328 1.00 54.38 109 GLY A N 1
ATOM 856 C CA . GLY A 1 109 ? -1.666 8.562 -11.608 1.00 54.38 109 GLY A CA 1
ATOM 857 C C . GLY A 1 109 ? -0.662 7.411 -11.445 1.00 54.38 109 GLY A C 1
ATOM 858 O O . GLY A 1 109 ? 0.346 7.378 -12.150 1.00 54.38 109 GLY A O 1
ATOM 859 N N . ALA A 1 110 ? -0.922 6.455 -10.552 1.00 56.56 110 ALA A N 1
ATOM 860 C CA . ALA A 1 110 ? -0.043 5.317 -10.295 1.00 56.56 110 ALA A CA 1
ATOM 861 C C . ALA A 1 110 ? -0.033 4.330 -11.470 1.00 56.56 110 ALA A C 1
ATOM 863 O O . ALA A 1 110 ? 1.041 3.889 -11.869 1.00 56.56 110 ALA A O 1
ATOM 864 N N . GLU A 1 111 ? -1.182 4.034 -12.084 1.00 58.94 111 GLU A N 1
ATOM 865 C CA . GLU A 1 111 ? -1.254 3.124 -13.241 1.00 58.94 111 GLU A CA 1
ATOM 866 C C . GLU A 1 111 ? -0.448 3.638 -14.438 1.00 58.94 111 GLU A C 1
ATOM 868 O O . GLU A 1 111 ? 0.309 2.888 -15.054 1.00 58.94 111 GLU A O 1
ATOM 873 N N . LYS A 1 112 ? -0.536 4.944 -14.719 1.00 63.06 112 LYS A N 1
ATOM 874 C CA . LYS A 1 112 ? 0.252 5.593 -15.777 1.00 63.06 112 LYS A CA 1
ATOM 875 C C . LYS A 1 112 ? 1.750 5.538 -15.477 1.00 63.06 112 LYS A C 1
ATOM 877 O O . LYS A 1 112 ? 2.539 5.240 -16.370 1.00 63.06 112 LYS A O 1
ATOM 882 N N . GLY A 1 113 ? 2.145 5.778 -14.225 1.00 67.94 113 GLY A N 1
ATOM 883 C CA . GLY A 1 113 ? 3.540 5.657 -13.794 1.00 67.94 113 GLY A CA 1
ATOM 884 C C . GLY A 1 113 ? 4.083 4.235 -13.951 1.00 67.94 113 GLY A C 1
ATOM 885 O O . GLY A 1 113 ? 5.198 4.044 -14.436 1.00 67.94 113 GLY A O 1
ATOM 886 N N . TRP A 1 114 ? 3.274 3.230 -13.615 1.00 73.81 114 TRP A N 1
ATOM 887 C CA . TRP A 1 114 ? 3.651 1.825 -13.743 1.00 73.81 114 TRP A CA 1
ATOM 888 C C . TRP A 1 114 ? 3.723 1.350 -15.192 1.00 73.81 114 TRP A C 1
ATOM 890 O O . TRP A 1 114 ? 4.671 0.652 -15.537 1.00 73.81 114 TRP A O 1
ATOM 900 N N . ALA A 1 115 ? 2.794 1.773 -16.050 1.00 76.56 115 ALA A N 1
ATOM 901 C CA . ALA A 1 115 ? 2.846 1.467 -17.478 1.00 76.56 115 ALA A CA 1
ATOM 902 C C . ALA A 1 115 ? 4.108 2.048 -18.140 1.00 76.56 115 ALA A C 1
ATOM 904 O O . ALA A 1 115 ? 4.761 1.376 -18.937 1.00 76.56 115 ALA A O 1
ATOM 905 N N . LEU A 1 116 ? 4.496 3.275 -17.770 1.00 79.62 116 LEU A N 1
ATOM 906 C CA . LEU A 1 116 ? 5.742 3.892 -18.235 1.00 79.62 116 LEU A CA 1
ATOM 907 C C . LEU A 1 116 ? 6.981 3.143 -17.733 1.00 79.62 116 LEU A C 1
ATOM 909 O O . LEU A 1 116 ? 7.940 2.974 -18.486 1.00 79.62 116 LEU A O 1
ATOM 913 N N . PHE A 1 117 ? 6.962 2.676 -16.484 1.00 78.25 117 PHE A N 1
ATOM 914 C CA . PHE A 1 117 ? 8.053 1.883 -15.926 1.00 78.25 117 PHE A CA 1
ATOM 915 C C . PHE A 1 117 ? 8.203 0.537 -16.646 1.00 78.25 117 PHE A C 1
ATOM 917 O O . PHE A 1 117 ? 9.304 0.195 -17.072 1.00 78.25 117 PHE A O 1
ATOM 924 N N . ASP A 1 118 ? 7.105 -0.188 -16.869 1.00 81.19 118 ASP A N 1
ATOM 925 C CA . ASP A 1 118 ? 7.117 -1.464 -17.595 1.00 81.19 118 ASP A CA 1
ATOM 926 C C . ASP A 1 118 ? 7.582 -1.273 -19.051 1.00 81.19 118 ASP A C 1
ATOM 928 O O . ASP A 1 118 ? 8.394 -2.050 -19.567 1.00 81.19 118 ASP A O 1
ATOM 932 N N . ALA A 1 119 ? 7.155 -0.183 -19.698 1.00 83.88 119 ALA A N 1
ATOM 933 C CA . ALA A 1 119 ? 7.640 0.193 -21.021 1.00 83.88 119 ALA A CA 1
ATOM 934 C C . ALA A 1 119 ? 9.156 0.460 -21.018 1.00 83.88 119 ALA A C 1
ATOM 936 O O . ALA A 1 119 ? 9.865 -0.057 -21.886 1.00 83.88 119 ALA A O 1
ATOM 937 N N . ALA A 1 120 ? 9.671 1.195 -20.027 1.00 80.00 120 ALA A N 1
ATOM 938 C CA . ALA A 1 120 ? 11.101 1.458 -19.882 1.00 80.00 120 ALA A CA 1
ATOM 939 C C . ALA A 1 120 ? 11.908 0.169 -19.659 1.00 80.00 120 ALA A C 1
ATOM 941 O O . ALA A 1 120 ? 12.957 -0.005 -20.277 1.00 80.00 120 ALA A O 1
ATOM 942 N N . LEU A 1 121 ? 11.402 -0.775 -18.858 1.00 83.06 121 LEU A N 1
ATOM 943 C CA . LEU A 1 121 ? 12.038 -2.083 -18.678 1.00 83.06 121 LEU A CA 1
ATOM 944 C C . LEU A 1 121 ? 12.110 -2.871 -19.984 1.00 83.06 121 LEU A C 1
ATOM 946 O O . LEU A 1 121 ? 13.165 -3.410 -20.317 1.00 83.06 121 LEU A O 1
ATOM 950 N N . SER A 1 122 ? 11.019 -2.889 -20.753 1.00 85.12 122 SER A N 1
ATOM 951 C CA . SER A 1 122 ? 10.994 -3.555 -22.058 1.00 85.12 122 SER A CA 1
ATOM 952 C C . SER A 1 122 ? 11.966 -2.913 -23.055 1.00 85.12 122 SER A C 1
ATOM 954 O O . SER A 1 122 ? 12.608 -3.613 -23.837 1.00 85.12 122 SER A O 1
ATOM 956 N N . ALA A 1 123 ? 12.121 -1.586 -23.012 1.00 85.75 123 ALA A N 1
ATOM 957 C CA . ALA A 1 123 ? 13.063 -0.861 -23.855 1.00 85.75 123 ALA A CA 1
ATOM 958 C C . ALA A 1 123 ? 14.516 -1.149 -23.453 1.00 85.75 123 ALA A C 1
ATOM 960 O O . ALA A 1 123 ? 15.351 -1.387 -24.325 1.00 85.75 123 ALA A O 1
ATOM 961 N N . CYS A 1 124 ? 14.812 -1.196 -22.151 1.00 82.56 124 CYS A N 1
ATOM 962 C CA . CYS A 1 124 ? 16.123 -1.589 -21.639 1.00 82.56 124 CYS A CA 1
ATOM 963 C C . CYS A 1 124 ? 16.478 -3.027 -22.038 1.00 82.56 124 CYS A C 1
ATOM 965 O O . CYS A 1 124 ? 17.578 -3.252 -22.532 1.00 82.56 124 CYS A O 1
ATOM 967 N N . ALA A 1 125 ? 15.548 -3.979 -21.902 1.00 83.44 125 ALA A N 1
ATOM 968 C CA . ALA A 1 125 ? 15.762 -5.366 -22.321 1.00 83.44 125 ALA A CA 1
ATOM 969 C C . ALA A 1 125 ? 16.081 -5.460 -23.823 1.00 83.44 125 ALA A C 1
ATOM 971 O O . ALA A 1 125 ? 17.116 -6.003 -24.201 1.00 83.44 125 ALA A O 1
ATOM 972 N N . LYS A 1 126 ? 15.278 -4.802 -24.669 1.00 88.44 126 LYS A N 1
ATOM 973 C CA . LYS A 1 126 ? 15.525 -4.718 -26.120 1.00 88.44 126 LYS A CA 1
ATOM 974 C C . LYS A 1 126 ? 16.857 -4.047 -26.463 1.00 88.44 126 LYS A C 1
ATOM 976 O O . LYS A 1 126 ? 17.480 -4.379 -27.467 1.00 88.44 126 LYS A O 1
ATOM 981 N N . SER A 1 127 ? 17.285 -3.065 -25.670 1.00 85.06 127 SER A N 1
ATOM 982 C CA . SER A 1 127 ? 18.576 -2.396 -25.852 1.00 85.06 127 SER A CA 1
ATOM 983 C C . SER A 1 127 ? 19.743 -3.335 -25.546 1.00 85.06 127 SER A C 1
ATOM 985 O O . SER A 1 127 ? 20.740 -3.310 -26.265 1.00 85.06 127 SER A O 1
ATOM 987 N N . VAL A 1 128 ? 19.620 -4.164 -24.505 1.00 87.19 128 VAL A N 1
ATOM 988 C CA . VAL A 1 128 ? 20.626 -5.179 -24.163 1.00 87.19 128 VAL A CA 1
ATOM 989 C C . VAL A 1 128 ? 20.699 -6.246 -25.254 1.00 87.19 128 VAL A C 1
ATOM 991 O O . VAL A 1 128 ? 21.786 -6.479 -25.774 1.00 87.19 128 VAL A O 1
ATOM 994 N N . GLU A 1 129 ? 19.562 -6.787 -25.695 1.00 87.94 129 GLU A N 1
ATOM 995 C CA . GLU A 1 129 ? 19.505 -7.767 -26.794 1.00 87.94 129 GLU A CA 1
ATOM 996 C C . GLU A 1 129 ? 20.186 -7.234 -28.064 1.00 87.94 129 GLU A C 1
ATOM 998 O O . GLU A 1 129 ? 21.085 -7.868 -28.614 1.00 87.94 129 GLU A O 1
ATOM 1003 N N . LYS A 1 130 ? 19.856 -6.003 -28.479 1.00 89.25 130 LYS A N 1
ATOM 1004 C CA . LYS A 1 130 ? 20.514 -5.357 -29.628 1.00 89.25 130 LYS A CA 1
ATOM 1005 C C . LYS A 1 130 ? 22.014 -5.165 -29.424 1.00 89.25 130 LYS A C 1
ATOM 1007 O O . LYS A 1 130 ? 22.781 -5.272 -30.379 1.00 89.25 130 LYS A O 1
ATOM 1012 N N . SER A 1 131 ? 22.450 -4.849 -28.206 1.00 84.31 131 SER A N 1
ATOM 1013 C CA . SER A 1 131 ? 23.878 -4.696 -27.917 1.00 84.31 131 SER A CA 1
ATOM 1014 C C . SER A 1 131 ? 24.630 -6.027 -28.025 1.00 84.31 131 SER A C 1
ATOM 1016 O O . SER A 1 131 ? 25.730 -6.059 -28.575 1.00 84.31 131 SER A O 1
ATOM 1018 N N . GLU A 1 132 ? 24.018 -7.134 -27.600 1.00 89.75 132 GLU A N 1
ATOM 1019 C CA . GLU A 1 132 ? 24.579 -8.481 -27.738 1.00 89.75 132 GLU A CA 1
ATOM 1020 C C . GLU A 1 132 ? 24.627 -8.925 -29.205 1.00 89.75 132 GLU A C 1
ATOM 1022 O O . GLU A 1 132 ? 25.646 -9.450 -29.664 1.00 89.75 132 GLU A O 1
ATOM 1027 N N . GLU A 1 133 ? 23.580 -8.633 -29.981 1.00 89.69 133 GLU A N 1
ATOM 1028 C CA . GLU A 1 133 ? 23.566 -8.868 -31.427 1.00 89.69 133 GLU A CA 1
ATOM 1029 C C . GLU A 1 133 ? 24.701 -8.115 -32.131 1.00 89.69 133 GLU A C 1
ATOM 1031 O O . GLU A 1 133 ? 25.434 -8.710 -32.925 1.00 89.69 133 GLU A O 1
ATOM 1036 N N . LEU A 1 134 ? 24.905 -6.832 -31.811 1.00 86.88 134 LEU A N 1
ATOM 1037 C CA . LEU A 1 134 ? 25.998 -6.029 -32.368 1.00 86.88 134 LEU A CA 1
ATOM 1038 C C . LEU A 1 134 ? 27.374 -6.594 -32.009 1.00 86.88 134 LEU A C 1
ATOM 1040 O O . LEU A 1 134 ? 28.243 -6.657 -32.879 1.00 86.88 134 LEU A O 1
ATOM 1044 N N . LEU A 1 135 ? 27.575 -7.044 -30.768 1.00 86.75 135 LEU A N 1
ATOM 1045 C CA . LEU A 1 135 ? 28.822 -7.695 -30.358 1.00 86.75 135 LEU A CA 1
ATOM 1046 C C . LEU A 1 135 ? 29.052 -9.002 -31.125 1.00 86.75 135 LEU A C 1
ATOM 1048 O O . LEU A 1 135 ? 30.158 -9.242 -31.609 1.00 86.75 135 LEU A O 1
ATOM 1052 N N . SER A 1 136 ? 28.011 -9.820 -31.297 1.00 83.94 136 SER A N 1
ATOM 1053 C CA . SER A 1 136 ? 28.104 -11.079 -32.043 1.00 83.94 136 SER A CA 1
ATOM 1054 C C . SER A 1 136 ? 28.412 -10.852 -33.529 1.00 83.94 136 SER A C 1
ATOM 1056 O O . SER A 1 136 ? 29.264 -11.530 -34.106 1.00 83.94 136 SER A O 1
ATOM 1058 N N . ASN A 1 137 ? 27.783 -9.849 -34.145 1.00 86.69 137 ASN A N 1
ATOM 1059 C CA . ASN A 1 137 ? 28.008 -9.484 -35.539 1.00 86.69 137 ASN A CA 1
ATOM 1060 C C . ASN A 1 137 ? 29.383 -8.838 -35.733 1.00 86.69 137 ASN A C 1
ATOM 1062 O O . ASN A 1 137 ? 30.069 -9.158 -36.701 1.00 86.69 137 ASN A O 1
ATOM 1066 N N . GLY A 1 138 ? 29.827 -8.002 -34.792 1.00 87.94 138 GLY A N 1
ATOM 1067 C CA . GLY A 1 138 ? 31.182 -7.455 -34.771 1.00 87.94 138 GLY A CA 1
ATOM 1068 C C . GLY A 1 138 ? 32.242 -8.554 -34.669 1.00 87.94 138 GLY A C 1
ATOM 1069 O O . GLY A 1 138 ? 33.200 -8.557 -35.439 1.00 87.94 138 GLY A O 1
ATOM 1070 N N . ALA A 1 139 ? 32.038 -9.543 -33.793 1.00 85.75 139 ALA A N 1
ATOM 1071 C CA . ALA A 1 139 ? 32.926 -10.698 -33.672 1.00 85.75 139 ALA A CA 1
ATOM 1072 C C . ALA A 1 139 ? 32.971 -11.536 -34.964 1.00 85.75 139 ALA A C 1
ATOM 1074 O O . ALA A 1 139 ? 34.052 -11.923 -35.407 1.00 85.75 139 ALA A O 1
ATOM 1075 N N . ARG A 1 140 ? 31.822 -11.762 -35.617 1.00 82.81 140 ARG A N 1
ATOM 1076 C CA . ARG A 1 140 ? 31.759 -12.431 -36.930 1.00 82.81 140 ARG A CA 1
ATOM 1077 C C . ARG A 1 140 ? 32.483 -11.636 -38.015 1.00 82.81 140 ARG A C 1
ATOM 1079 O O . ARG A 1 140 ? 33.248 -12.221 -38.773 1.00 82.81 140 ARG A O 1
ATOM 1086 N N . ALA A 1 141 ? 32.289 -10.319 -38.076 1.00 83.38 141 ALA A N 1
ATOM 1087 C CA . ALA A 1 141 ? 32.957 -9.456 -39.048 1.00 83.38 141 ALA A CA 1
ATOM 1088 C C . ALA A 1 141 ? 34.484 -9.457 -38.865 1.00 83.38 141 ALA A C 1
ATOM 1090 O O . ALA A 1 141 ? 35.220 -9.544 -39.848 1.00 83.38 141 ALA A O 1
ATOM 1091 N N . LEU A 1 142 ? 34.967 -9.433 -37.617 1.00 81.50 142 LEU A N 1
ATOM 1092 C CA . LEU A 1 142 ? 36.392 -9.583 -37.309 1.00 81.50 142 LEU A CA 1
ATOM 1093 C C . LEU A 1 142 ? 36.921 -10.952 -37.739 1.00 81.50 142 LEU A C 1
ATOM 1095 O O . LEU A 1 142 ? 37.984 -11.031 -38.348 1.00 81.50 142 LEU A O 1
ATOM 1099 N N . TRP A 1 143 ? 36.173 -12.023 -37.473 1.00 84.19 143 TRP A N 1
ATOM 1100 C CA . TRP A 1 143 ? 36.561 -13.367 -37.892 1.00 84.19 143 TRP A CA 1
ATOM 1101 C C . TRP A 1 143 ? 36.648 -13.499 -39.418 1.00 84.19 143 TRP A C 1
ATOM 1103 O O . TRP A 1 143 ? 37.630 -14.041 -39.924 1.00 84.19 143 TRP A O 1
ATOM 1113 N N . VAL A 1 144 ? 35.672 -12.953 -40.151 1.00 80.50 144 VAL A N 1
ATOM 1114 C CA . VAL A 1 144 ? 35.688 -12.908 -41.622 1.00 80.50 144 VAL A CA 1
ATOM 1115 C C . VAL A 1 144 ? 36.878 -12.093 -42.120 1.00 80.50 144 VAL A C 1
ATOM 1117 O O . VAL A 1 144 ? 37.591 -12.558 -42.998 1.00 80.50 144 VAL A O 1
ATOM 1120 N N . SER A 1 145 ? 37.147 -10.926 -41.531 1.00 77.25 145 SER A N 1
ATOM 1121 C CA . SER A 1 145 ? 38.301 -10.092 -41.890 1.00 77.25 145 SER A CA 1
ATOM 1122 C C . SER A 1 145 ? 39.634 -10.827 -41.694 1.00 77.25 145 SER A C 1
ATOM 1124 O O . SER A 1 145 ? 40.482 -10.819 -42.582 1.00 77.25 145 SER A O 1
ATOM 1126 N N . CYS A 1 146 ? 39.798 -11.532 -40.570 1.00 76.38 146 CYS A N 1
ATOM 1127 C CA . CYS A 1 146 ? 40.999 -12.318 -40.277 1.00 76.38 146 CYS A CA 1
ATOM 1128 C C . CYS A 1 146 ? 41.138 -13.576 -41.150 1.00 76.38 146 CYS A C 1
ATOM 1130 O O . CYS A 1 146 ? 42.255 -14.045 -41.363 1.00 76.38 146 CYS A O 1
ATOM 1132 N N . SER A 1 147 ? 40.022 -14.136 -41.624 1.00 76.94 147 SER A N 1
ATOM 1133 C CA . SER A 1 147 ? 39.994 -15.374 -42.417 1.00 76.94 147 SER A CA 1
ATOM 1134 C C . SER A 1 147 ? 39.933 -15.121 -43.925 1.00 76.94 147 SER A C 1
ATOM 1136 O O . SER A 1 147 ? 40.049 -16.067 -44.704 1.00 76.94 147 SER A O 1
ATOM 1138 N N . ASN A 1 148 ? 39.756 -13.869 -44.356 1.00 69.75 148 ASN A N 1
ATOM 1139 C CA . ASN A 1 148 ? 39.745 -13.525 -45.768 1.00 69.75 148 ASN A CA 1
ATOM 1140 C C . ASN A 1 148 ? 41.186 -13.573 -46.302 1.00 69.75 148 ASN A C 1
ATOM 1142 O O . ASN A 1 148 ? 42.042 -12.837 -45.797 1.00 69.75 148 ASN A O 1
ATOM 1146 N N . PRO A 1 149 ? 41.504 -14.419 -47.301 1.00 64.31 149 PRO A N 1
ATOM 1147 C CA . PRO A 1 149 ? 42.812 -14.367 -47.926 1.00 64.31 149 PRO A CA 1
ATOM 1148 C C . PRO A 1 149 ? 43.020 -12.959 -48.504 1.00 64.31 149 PRO A C 1
ATOM 1150 O O . PRO A 1 149 ? 42.104 -12.390 -49.103 1.00 64.31 149 PRO A O 1
ATOM 1153 N N . PRO A 1 150 ? 44.204 -12.355 -48.321 1.00 65.44 150 PRO A N 1
ATOM 1154 C CA . PRO A 1 150 ? 44.453 -11.034 -48.863 1.00 65.44 150 PRO A CA 1
ATOM 1155 C C . PRO A 1 150 ? 44.344 -11.082 -50.392 1.00 65.44 150 PRO A C 1
ATOM 1157 O O . PRO A 1 150 ? 44.686 -12.091 -51.005 1.00 65.44 150 PRO A O 1
ATOM 1160 N N . VAL A 1 151 ? 43.878 -9.988 -51.001 1.00 62.00 151 VAL A N 1
ATOM 1161 C CA . VAL A 1 151 ? 43.480 -9.903 -52.425 1.00 62.00 151 VAL A CA 1
ATOM 1162 C C . VAL A 1 151 ? 44.551 -10.439 -53.390 1.00 62.00 151 VAL A C 1
ATOM 1164 O O . VAL A 1 151 ? 44.230 -10.979 -54.440 1.00 62.00 151 VAL A O 1
ATOM 1167 N N . TRP A 1 152 ? 45.828 -10.382 -53.005 1.00 62.84 152 TRP A N 1
ATOM 1168 C CA . TRP A 1 152 ? 46.962 -10.898 -53.778 1.00 62.84 152 TRP A CA 1
ATOM 1169 C C . TRP A 1 152 ? 47.130 -12.433 -53.770 1.00 62.84 152 TRP A C 1
ATOM 1171 O O . TRP A 1 152 ? 47.973 -12.946 -54.500 1.00 62.84 152 TRP A O 1
ATOM 1181 N N . LYS A 1 153 ? 46.363 -13.179 -52.961 1.00 59.50 153 LYS A N 1
ATOM 1182 C CA . LYS A 1 153 ? 46.313 -14.657 -52.948 1.00 59.50 153 LYS A CA 1
ATOM 1183 C C . LYS A 1 153 ? 45.077 -15.236 -53.645 1.00 59.50 153 LYS A C 1
ATOM 1185 O O . LYS A 1 153 ? 44.932 -16.457 -53.687 1.00 59.50 153 LYS A O 1
ATOM 1190 N N . VAL A 1 154 ? 44.175 -14.397 -54.152 1.00 60.41 154 VAL A N 1
ATOM 1191 C CA . VAL A 1 154 ? 42.995 -14.862 -54.888 1.00 60.41 154 VAL A CA 1
ATOM 1192 C C . VAL A 1 154 ? 43.446 -15.237 -56.299 1.00 60.41 154 VAL A C 1
ATOM 1194 O O . VAL A 1 154 ? 43.846 -14.378 -57.077 1.00 60.41 154 VAL A O 1
ATOM 1197 N N . ASN A 1 155 ? 43.440 -16.533 -56.608 1.00 54.97 155 ASN A N 1
ATOM 1198 C CA . ASN A 1 155 ? 43.755 -17.044 -57.940 1.00 54.97 155 ASN A CA 1
ATOM 1199 C C . ASN A 1 155 ? 42.587 -16.684 -58.874 1.00 54.97 155 ASN A C 1
ATOM 1201 O O . ASN A 1 155 ? 41.543 -17.325 -58.823 1.00 54.97 155 ASN A O 1
ATOM 1205 N N . THR A 1 156 ? 42.735 -15.654 -59.703 1.00 61.06 156 THR A N 1
ATOM 1206 C CA . THR A 1 156 ? 41.742 -15.252 -60.719 1.00 61.06 156 THR A CA 1
ATOM 1207 C C . THR A 1 156 ? 41.885 -16.067 -62.008 1.00 61.06 156 THR A C 1
ATOM 1209 O O . THR A 1 156 ? 41.846 -15.504 -63.097 1.00 61.06 156 THR A O 1
ATOM 1212 N N . ASN A 1 157 ? 42.108 -17.376 -61.887 1.00 56.78 157 ASN A N 1
ATOM 1213 C CA . ASN A 1 157 ? 42.159 -18.290 -63.026 1.00 56.78 157 ASN A CA 1
ATOM 1214 C C . ASN A 1 157 ? 40.863 -19.113 -63.057 1.00 56.78 157 ASN A C 1
ATOM 1216 O O . ASN A 1 157 ? 40.860 -20.279 -62.661 1.00 56.78 157 ASN A O 1
ATOM 1220 N N . GLU A 1 158 ? 39.781 -18.468 -63.486 1.00 47.03 158 GLU A N 1
ATOM 1221 C CA . GLU A 1 158 ? 38.718 -19.104 -64.276 1.00 47.03 158 GLU A CA 1
ATOM 1222 C C . GLU A 1 158 ? 38.856 -18.617 -65.721 1.00 47.03 158 GLU A C 1
ATOM 1224 O O . GLU A 1 158 ? 39.104 -17.401 -65.902 1.00 47.03 158 GLU A O 1
#